Protein AF-A0A6A5H5N4-F1 (afdb_monomer_lite)

Sequence (133 aa):
MELKDKLLQNPNLKQLKIEAIARMKARDVKDIKTSLKKYSTNNAPYPCWVSIPYPDSDKKLEMLVEKRIIWFKGPYYVEIEVEDSSDEDDENDEEESDEDDEDESDHYEDEEDDDEDQEEDEYEMLQLNALKL

pLDDT: mean 71.92, std 17.27, range [45.56, 94.81]

Radius of gyration: 22.51 Å; chains: 1; bounding box: 54×41×58 Å

Structure (mmCIF, N/CA/C/O backbone):
data_AF-A0A6A5H5N4-F1
#
_entry.id   AF-A0A6A5H5N4-F1
#
loop_
_atom_site.group_PDB
_atom_site.id
_atom_site.type_symbol
_atom_site.label_atom_id
_atom_site.label_alt_id
_atom_site.label_comp_id
_atom_site.label_asym_id
_atom_site.label_entity_id
_atom_site.label_seq_id
_atom_site.pdbx_PDB_ins_code
_atom_site.Cartn_x
_atom_site.Cartn_y
_atom_site.Cartn_z
_atom_site.occupancy
_atom_site.B_iso_or_equiv
_atom_site.auth_seq_id
_atom_site.auth_comp_id
_atom_site.auth_asym_id
_atom_site.auth_atom_id
_atom_site.pdbx_PDB_model_num
ATOM 1 N N . MET A 1 1 ? -8.104 -9.976 -5.592 1.00 66.44 1 MET A N 1
ATOM 2 C CA . MET A 1 1 ? -6.714 -9.665 -5.200 1.00 66.44 1 MET A CA 1
ATOM 3 C C . MET A 1 1 ? -6.524 -10.252 -3.814 1.00 66.44 1 MET A C 1
ATOM 5 O O . MET A 1 1 ? -6.951 -9.625 -2.866 1.00 66.44 1 MET A O 1
ATOM 9 N N . GLU A 1 2 ? -5.968 -11.457 -3.701 1.00 84.75 2 GLU A N 1
ATOM 10 C CA . GLU A 1 2 ? -5.977 -12.234 -2.443 1.00 84.75 2 GLU A CA 1
ATOM 11 C C . GLU A 1 2 ? -5.077 -11.654 -1.341 1.00 84.75 2 GLU A C 1
ATOM 13 O O . GLU A 1 2 ? -5.349 -11.824 -0.156 1.00 84.75 2 GLU A O 1
ATOM 18 N N . LEU A 1 3 ? -4.001 -10.955 -1.717 1.00 88.00 3 LEU A N 1
ATOM 19 C CA . LEU A 1 3 ? -3.051 -10.385 -0.761 1.00 88.00 3 LEU A CA 1
ATOM 20 C C . LEU A 1 3 ? -3.710 -9.341 0.149 1.00 88.00 3 LEU A C 1
ATOM 22 O O . LEU A 1 3 ? -3.551 -9.416 1.363 1.00 88.00 3 LEU A O 1
ATOM 26 N N . LYS A 1 4 ? -4.484 -8.405 -0.419 1.00 86.31 4 LYS A N 1
ATOM 27 C CA . LYS A 1 4 ? -5.180 -7.379 0.373 1.00 86.31 4 LYS A CA 1
ATOM 28 C C . LYS A 1 4 ? -6.114 -8.023 1.404 1.00 86.31 4 LYS A C 1
ATOM 30 O O . LYS A 1 4 ? -6.164 -7.576 2.539 1.00 86.31 4 LYS A O 1
ATOM 35 N N . ASP A 1 5 ? -6.806 -9.100 1.022 1.00 89.25 5 ASP A N 1
ATOM 36 C CA . ASP A 1 5 ? -7.797 -9.759 1.872 1.00 89.25 5 ASP A CA 1
ATOM 37 C C . ASP A 1 5 ? -7.109 -10.427 3.071 1.00 89.25 5 ASP A C 1
ATOM 39 O O . ASP A 1 5 ? -7.617 -10.370 4.187 1.00 89.25 5 ASP A O 1
ATOM 43 N N . LYS A 1 6 ? -5.902 -10.976 2.871 1.00 91.19 6 LYS A N 1
ATOM 44 C CA . LYS A 1 6 ? -5.054 -11.483 3.963 1.00 91.19 6 LYS A CA 1
ATOM 45 C C . LYS A 1 6 ? -4.536 -10.369 4.875 1.00 91.19 6 LYS A C 1
ATOM 47 O O . LYS A 1 6 ? -4.474 -10.563 6.084 1.00 91.19 6 LYS A O 1
ATOM 52 N N . LEU A 1 7 ? -4.172 -9.210 4.325 1.00 91.00 7 LEU A N 1
ATOM 53 C CA . LEU A 1 7 ? -3.713 -8.067 5.127 1.00 91.00 7 LEU A CA 1
ATOM 54 C C . LEU A 1 7 ? -4.839 -7.489 5.994 1.00 91.00 7 LEU A C 1
ATOM 56 O O . LEU A 1 7 ? -4.601 -7.141 7.148 1.00 91.00 7 LEU A O 1
ATOM 60 N N . LEU A 1 8 ? -6.071 -7.471 5.479 1.00 89.75 8 LEU A N 1
ATOM 61 C CA . LEU A 1 8 ? -7.258 -7.048 6.228 1.00 89.75 8 LEU A CA 1
ATOM 62 C C . LEU A 1 8 ? -7.626 -8.004 7.378 1.00 89.75 8 LEU A C 1
ATOM 64 O O . LEU A 1 8 ? -8.286 -7.591 8.324 1.00 89.75 8 LEU A O 1
ATOM 68 N N . GLN A 1 9 ? -7.173 -9.262 7.344 1.00 90.44 9 GLN A N 1
ATOM 69 C CA . GLN A 1 9 ? -7.333 -10.205 8.462 1.00 90.44 9 GLN A CA 1
ATOM 70 C C . GLN A 1 9 ? -6.319 -9.977 9.593 1.00 90.44 9 GLN A C 1
ATOM 72 O O . GLN A 1 9 ? -6.444 -10.587 10.653 1.00 90.44 9 GLN A O 1
ATOM 77 N N . ASN A 1 10 ? -5.310 -9.123 9.389 1.00 88.94 10 ASN A N 1
ATOM 78 C CA . ASN A 1 10 ? -4.296 -8.825 10.392 1.00 88.94 10 ASN A CA 1
ATOM 79 C C . ASN A 1 10 ? -4.529 -7.432 11.013 1.00 88.94 10 ASN A C 1
ATOM 81 O O . ASN A 1 10 ? -4.097 -6.429 10.437 1.00 88.94 10 ASN A O 1
ATOM 85 N N . PRO A 1 11 ? -5.161 -7.345 12.201 1.00 83.62 11 PRO A N 1
ATOM 86 C CA . PRO A 1 11 ? -5.426 -6.068 12.865 1.00 83.62 11 PRO A CA 1
ATOM 87 C C . PRO A 1 11 ? -4.170 -5.416 13.463 1.00 83.62 11 PRO A C 1
ATOM 89 O O . PRO A 1 11 ? -4.217 -4.248 13.832 1.00 83.62 11 PRO A O 1
ATOM 92 N N . ASN A 1 12 ? -3.056 -6.149 13.561 1.00 87.06 12 ASN A N 1
ATOM 93 C CA .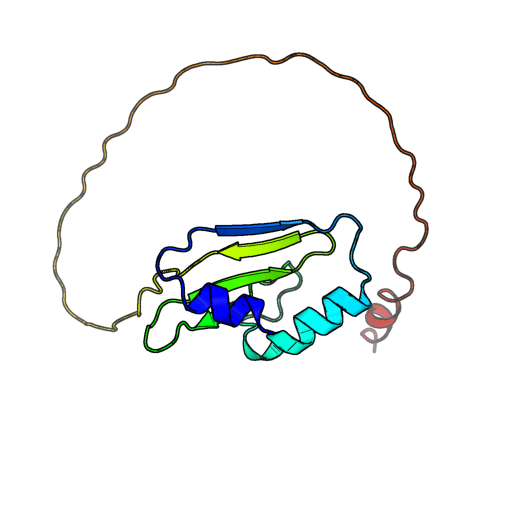 ASN A 1 12 ? -1.796 -5.674 14.140 1.00 87.06 12 ASN A CA 1
ATOM 94 C C . ASN A 1 12 ? -0.743 -5.345 13.071 1.00 87.06 12 ASN A C 1
ATOM 96 O O . ASN A 1 12 ? 0.436 -5.165 13.388 1.00 87.06 12 ASN A O 1
ATOM 100 N N . LEU A 1 13 ? -1.133 -5.316 11.792 1.00 89.31 13 LEU A N 1
ATOM 101 C CA . LEU A 1 13 ? -0.235 -4.932 10.712 1.00 89.31 13 LEU A CA 1
ATOM 102 C C . LEU A 1 13 ? 0.266 -3.501 10.965 1.00 89.31 13 LEU A C 1
ATOM 104 O O . LEU A 1 13 ? -0.531 -2.582 11.080 1.00 89.31 13 LEU A O 1
ATOM 108 N N . LYS A 1 14 ? 1.583 -3.296 11.035 1.00 89.88 14 LYS A N 1
ATOM 109 C CA . LYS A 1 14 ? 2.166 -1.943 11.057 1.00 89.88 14 LYS A CA 1
ATOM 110 C C . LYS A 1 14 ? 2.422 -1.471 9.631 1.00 89.88 14 LYS A C 1
ATOM 112 O O . LYS A 1 14 ? 1.800 -0.535 9.143 1.00 89.88 14 LYS A O 1
ATOM 117 N N . GLN A 1 15 ? 3.294 -2.188 8.931 1.00 93.88 15 GLN A N 1
ATOM 118 C CA . GLN A 1 15 ? 3.619 -1.947 7.532 1.00 93.88 15 GLN A CA 1
ATOM 119 C C . GLN A 1 15 ? 4.071 -3.237 6.847 1.00 93.88 15 GLN A C 1
ATOM 121 O O . GLN A 1 15 ? 4.610 -4.134 7.495 1.00 93.88 15 GLN A O 1
ATOM 126 N N . LEU A 1 16 ? 3.889 -3.300 5.532 1.00 94.06 16 LEU A N 1
ATOM 127 C CA . LEU A 1 16 ? 4.469 -4.310 4.656 1.00 94.06 16 LEU A CA 1
ATOM 128 C C . LEU A 1 16 ? 4.919 -3.627 3.366 1.00 94.06 16 LEU A C 1
ATOM 130 O O . LEU A 1 16 ? 4.116 -2.983 2.696 1.00 94.06 16 LEU A O 1
ATOM 134 N N . LYS A 1 17 ? 6.188 -3.791 3.003 1.00 94.81 17 LYS A N 1
ATOM 135 C CA . LYS A 1 17 ? 6.729 -3.344 1.718 1.00 94.81 17 LYS A CA 1
ATOM 136 C C . LYS A 1 17 ? 7.058 -4.570 0.881 1.00 94.81 17 LYS A C 1
ATOM 138 O O . LYS A 1 17 ? 7.708 -5.490 1.370 1.00 94.81 17 LYS A O 1
ATOM 143 N N . ILE A 1 18 ? 6.583 -4.581 -0.355 1.00 93.31 18 ILE A N 1
ATOM 144 C CA . ILE A 1 18 ? 6.921 -5.593 -1.350 1.00 93.31 18 ILE A CA 1
ATOM 145 C C . ILE A 1 18 ? 7.703 -4.885 -2.440 1.00 93.31 18 ILE A C 1
ATOM 147 O O . ILE A 1 18 ? 7.157 -4.040 -3.149 1.00 93.31 18 ILE A O 1
ATOM 151 N N . GLU A 1 19 ? 8.977 -5.233 -2.547 1.00 94.19 19 GLU A N 1
ATOM 152 C CA . GLU A 1 19 ? 9.855 -4.747 -3.596 1.00 94.19 19 GLU A CA 1
ATOM 153 C C . GLU A 1 19 ? 9.861 -5.732 -4.766 1.00 94.19 19 GLU A C 1
ATOM 155 O O . GLU A 1 19 ? 9.961 -6.949 -4.589 1.00 94.19 19 GLU A O 1
ATOM 160 N N . ALA A 1 20 ? 9.707 -5.204 -5.974 1.00 89.19 20 ALA A N 1
ATOM 161 C CA . ALA A 1 20 ? 9.813 -5.980 -7.193 1.00 89.19 20 ALA A CA 1
ATOM 162 C C . ALA A 1 20 ? 11.284 -6.074 -7.619 1.00 89.19 20 ALA A C 1
ATOM 164 O O . ALA A 1 20 ? 11.966 -5.059 -7.719 1.00 89.19 20 ALA A O 1
ATOM 165 N N . ILE A 1 21 ? 11.741 -7.287 -7.952 1.00 88.69 21 ILE A N 1
ATOM 166 C CA . ILE A 1 21 ? 13.109 -7.550 -8.448 1.00 88.69 21 ILE A CA 1
ATOM 167 C C . ILE A 1 21 ? 13.430 -6.697 -9.691 1.00 88.69 21 ILE A C 1
ATOM 169 O O . ILE A 1 21 ? 14.570 -6.304 -9.907 1.00 88.69 21 ILE A O 1
ATOM 173 N N . ALA A 1 22 ? 12.418 -6.388 -10.504 1.00 90.56 22 ALA A N 1
ATOM 174 C CA . ALA A 1 22 ? 12.520 -5.491 -11.648 1.00 90.56 22 ALA A CA 1
ATOM 175 C C . ALA A 1 22 ? 11.379 -4.464 -11.631 1.00 90.56 22 ALA A C 1
ATOM 177 O O . ALA A 1 22 ? 10.312 -4.718 -11.067 1.00 90.56 22 ALA A O 1
ATOM 178 N N . ARG A 1 23 ? 11.580 -3.314 -12.295 1.00 90.56 23 ARG A N 1
ATOM 179 C CA . ARG A 1 23 ? 10.539 -2.281 -12.455 1.00 90.56 23 ARG A CA 1
ATOM 180 C C . ARG A 1 23 ? 9.296 -2.889 -13.125 1.00 90.56 23 ARG A C 1
ATOM 182 O O . ARG A 1 23 ? 9.388 -3.460 -14.211 1.00 90.56 23 ARG A O 1
ATOM 189 N N . MET A 1 24 ? 8.130 -2.728 -12.502 1.00 90.38 24 MET A N 1
ATOM 190 C CA . MET A 1 24 ? 6.839 -3.060 -13.106 1.00 90.38 24 MET A CA 1
ATOM 191 C C . MET A 1 24 ? 6.603 -2.191 -14.340 1.00 90.38 24 MET A C 1
ATOM 193 O O . MET A 1 24 ? 6.918 -0.995 -14.344 1.00 90.38 24 MET A O 1
ATOM 197 N N . LYS A 1 25 ? 6.005 -2.768 -15.389 1.00 91.88 25 LYS A N 1
ATOM 198 C CA . LYS A 1 25 ? 5.668 -1.994 -16.587 1.00 91.88 25 LYS A CA 1
ATOM 199 C C . LYS A 1 25 ? 4.569 -0.993 -16.242 1.00 91.88 25 LYS A C 1
ATOM 201 O O . LYS A 1 25 ? 3.712 -1.259 -15.399 1.00 91.88 25 LYS A O 1
ATOM 206 N N . ALA A 1 26 ? 4.527 0.130 -16.959 1.00 87.06 26 ALA A N 1
ATOM 207 C CA . ALA A 1 26 ? 3.500 1.155 -16.756 1.00 87.06 26 ALA A CA 1
ATOM 208 C C . ALA A 1 26 ? 2.069 0.589 -16.847 1.00 87.06 26 ALA A C 1
ATOM 210 O O . ALA A 1 26 ? 1.198 0.978 -16.070 1.00 87.06 26 ALA A O 1
ATOM 211 N N . ARG A 1 27 ? 1.840 -0.386 -17.741 1.00 90.12 27 ARG A N 1
ATOM 212 C CA . ARG A 1 27 ? 0.557 -1.098 -17.856 1.00 90.12 27 ARG A CA 1
ATOM 213 C C . ARG A 1 27 ? 0.190 -1.867 -16.580 1.00 90.12 27 ARG A C 1
ATOM 215 O O . ARG A 1 27 ? -0.953 -1.801 -16.160 1.00 90.12 27 ARG A O 1
ATOM 222 N N . ASP A 1 28 ? 1.158 -2.519 -15.935 1.00 89.44 28 ASP A N 1
ATOM 223 C CA . ASP A 1 28 ? 0.910 -3.362 -14.763 1.00 89.44 28 ASP A CA 1
ATOM 224 C C . ASP A 1 28 ? 0.537 -2.466 -13.568 1.00 89.44 28 ASP A C 1
ATOM 226 O O . ASP A 1 28 ? -0.447 -2.708 -12.868 1.00 89.44 28 ASP A O 1
ATOM 230 N N . VAL A 1 29 ? 1.254 -1.346 -13.405 1.00 86.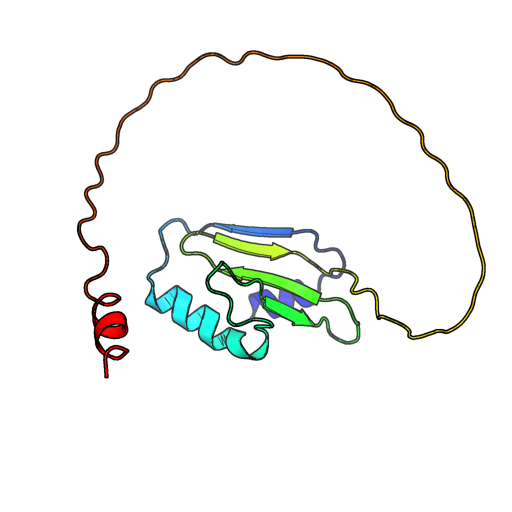38 29 VAL A N 1
ATOM 231 C CA . VAL A 1 29 ? 0.918 -0.306 -12.418 1.00 86.38 29 VAL A CA 1
ATOM 232 C C . VAL A 1 29 ? -0.470 0.281 -12.692 1.00 86.38 29 VAL A C 1
ATOM 234 O O . VAL A 1 29 ? -1.260 0.458 -11.762 1.00 86.38 29 VAL A O 1
ATOM 237 N N . LYS A 1 30 ? -0.800 0.565 -13.959 1.00 86.25 30 LYS A N 1
ATOM 238 C CA . LYS A 1 30 ? -2.113 1.088 -14.361 1.00 86.25 30 LYS A CA 1
ATOM 239 C C . LYS A 1 30 ? -3.238 0.100 -14.065 1.00 86.25 30 LYS A C 1
ATOM 241 O O . LYS A 1 30 ? -4.278 0.527 -13.567 1.00 86.25 30 LYS A O 1
ATOM 246 N N . ASP A 1 31 ? -3.044 -1.186 -14.330 1.00 89.19 31 ASP A N 1
ATOM 247 C CA . ASP A 1 31 ? -4.042 -2.227 -14.070 1.00 89.19 31 ASP A CA 1
ATOM 248 C C . ASP A 1 31 ? -4.312 -2.361 -12.567 1.00 89.19 31 ASP A C 1
ATOM 250 O O . ASP A 1 31 ? -5.473 -2.363 -12.136 1.00 89.19 31 ASP A O 1
ATOM 254 N N . ILE A 1 32 ? -3.251 -2.357 -11.750 1.00 87.00 32 ILE A N 1
ATOM 255 C CA . ILE A 1 32 ? -3.369 -2.347 -10.288 1.00 87.00 32 ILE A CA 1
ATOM 256 C C . ILE A 1 32 ? -4.131 -1.096 -9.836 1.00 87.00 32 ILE A C 1
ATOM 258 O O . ILE A 1 32 ? -5.167 -1.225 -9.180 1.00 87.00 32 ILE A O 1
ATOM 262 N N . LYS A 1 33 ? -3.695 0.106 -10.234 1.00 84.81 33 LYS A N 1
ATOM 263 C CA . LYS A 1 33 ? -4.365 1.370 -9.872 1.00 84.81 33 LYS A CA 1
ATOM 264 C C . LYS A 1 33 ? -5.829 1.404 -10.326 1.00 84.81 33 LYS A C 1
ATOM 266 O O . LYS A 1 33 ? -6.697 1.826 -9.567 1.00 84.81 33 LYS A O 1
ATOM 271 N N . THR A 1 34 ? -6.134 0.891 -11.517 1.00 86.06 34 THR A N 1
ATOM 272 C CA . THR A 1 34 ? -7.507 0.811 -12.047 1.00 86.06 34 THR A CA 1
ATOM 273 C C . THR A 1 34 ? -8.381 -0.098 -11.189 1.00 86.06 34 THR A C 1
ATOM 275 O O . THR A 1 34 ? -9.503 0.277 -10.846 1.00 86.06 34 THR A O 1
ATOM 278 N N . SER A 1 35 ? -7.859 -1.252 -10.761 1.00 86.31 35 SER A N 1
ATOM 279 C CA . SER A 1 35 ? -8.579 -2.165 -9.859 1.00 86.31 35 SER A CA 1
ATOM 280 C C . SER A 1 35 ? -8.890 -1.543 -8.487 1.00 86.31 35 SER A C 1
ATOM 282 O O . SER A 1 35 ? -9.822 -1.966 -7.795 1.00 86.31 35 SER A O 1
ATOM 284 N N . LEU A 1 36 ? -8.135 -0.506 -8.116 1.00 84.69 36 LEU A N 1
ATOM 285 C CA . LEU A 1 36 ? -8.217 0.206 -6.844 1.00 84.69 36 LEU A CA 1
ATOM 286 C C . LEU A 1 36 ? -8.925 1.552 -6.946 1.00 84.69 36 LEU A C 1
ATOM 288 O O . LEU A 1 36 ? -9.112 2.204 -5.924 1.00 84.69 36 LEU A O 1
ATOM 292 N N . LYS A 1 37 ? -9.370 1.956 -8.141 1.00 83.31 37 LYS A N 1
ATOM 293 C CA . LYS A 1 37 ? -9.970 3.274 -8.391 1.00 83.31 37 LYS A CA 1
ATOM 294 C C . LYS A 1 37 ? -11.116 3.606 -7.431 1.00 83.31 37 LYS A C 1
ATOM 296 O O . LYS A 1 37 ? -11.253 4.747 -7.019 1.00 83.31 37 LYS A O 1
ATOM 301 N N . LYS A 1 38 ? -11.899 2.604 -7.022 1.00 84.50 38 LYS A N 1
ATOM 302 C CA . LYS A 1 38 ? -12.997 2.758 -6.050 1.00 84.50 38 LYS A CA 1
ATOM 303 C C . LYS A 1 38 ? -12.562 3.156 -4.630 1.00 84.50 38 LYS A C 1
ATOM 305 O O . LYS A 1 38 ? -13.414 3.521 -3.835 1.00 84.50 38 LYS A O 1
ATOM 310 N N . TYR A 1 39 ? -11.275 3.036 -4.312 1.00 83.19 39 TYR A N 1
ATOM 311 C CA . TYR A 1 39 ? -10.674 3.390 -3.021 1.00 83.19 39 TYR A CA 1
ATOM 312 C C . TYR A 1 39 ? -9.785 4.637 -3.109 1.00 83.19 39 TYR A C 1
ATOM 314 O O . TYR A 1 39 ? -9.168 5.028 -2.122 1.00 83.19 39 TYR A O 1
ATOM 322 N N . SER A 1 40 ? -9.665 5.231 -4.298 1.00 76.25 40 SER A N 1
ATOM 323 C CA . SER A 1 40 ? -8.898 6.454 -4.487 1.00 76.25 40 SER A CA 1
ATOM 324 C C . SER A 1 40 ? -9.708 7.625 -3.937 1.00 76.25 40 SER A C 1
ATOM 326 O O . SER A 1 40 ? -10.811 7.899 -4.404 1.00 76.25 40 SER A O 1
ATOM 328 N N . THR A 1 41 ? -9.174 8.273 -2.905 1.00 66.69 41 THR A N 1
ATOM 329 C CA . THR A 1 41 ? -9.802 9.411 -2.221 1.00 66.69 41 THR A CA 1
ATOM 330 C C . THR A 1 41 ? -9.473 10.746 -2.882 1.00 66.69 41 THR A C 1
ATOM 332 O O . THR A 1 41 ? -10.152 11.732 -2.614 1.00 66.69 41 THR A O 1
ATOM 335 N N . ASN A 1 42 ? -8.472 10.798 -3.768 1.00 62.56 42 ASN A N 1
ATOM 336 C CA . ASN A 1 42 ? -8.083 12.028 -4.443 1.00 62.56 42 ASN A CA 1
ATOM 337 C C . ASN A 1 42 ? -7.466 11.750 -5.821 1.00 62.56 42 ASN A C 1
ATOM 339 O O . ASN A 1 42 ? -6.619 10.872 -5.958 1.00 62.56 42 ASN A O 1
ATOM 343 N N . ASN A 1 43 ? -7.857 12.527 -6.837 1.00 58.00 43 ASN A N 1
ATOM 344 C CA . ASN A 1 43 ? -7.261 12.495 -8.184 1.00 58.00 43 ASN A CA 1
ATOM 345 C C . ASN A 1 43 ? -5.968 13.337 -8.242 1.00 58.00 43 ASN A C 1
ATOM 347 O O . ASN A 1 43 ? -5.733 14.052 -9.215 1.00 58.00 43 ASN A O 1
ATOM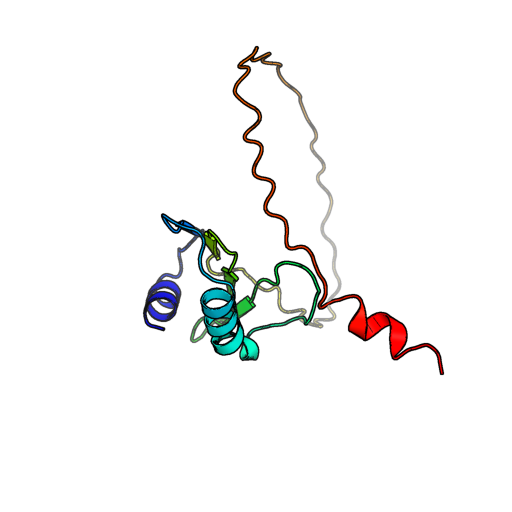 351 N N . ALA A 1 44 ? -5.169 13.327 -7.173 1.00 59.44 44 ALA A N 1
ATOM 352 C CA . ALA A 1 44 ? -3.987 14.173 -7.074 1.00 59.44 44 ALA A CA 1
ATOM 353 C C . ALA A 1 44 ? -2.857 13.671 -8.005 1.00 59.44 44 ALA A C 1
ATOM 355 O O . ALA A 1 44 ? -2.769 12.472 -8.278 1.00 59.44 44 ALA A O 1
ATOM 356 N N . PRO A 1 45 ? -1.973 14.568 -8.485 1.00 53.72 45 PRO A N 1
ATOM 357 C CA . PRO A 1 45 ? -0.902 14.220 -9.428 1.00 53.72 45 PRO A CA 1
ATOM 358 C C . PRO A 1 45 ? 0.243 13.390 -8.813 1.00 53.72 45 PRO A C 1
ATOM 360 O O . PRO A 1 45 ? 1.043 12.810 -9.540 1.00 53.72 45 PRO A O 1
ATOM 363 N N . TYR A 1 46 ? 0.320 13.300 -7.485 1.00 57.28 46 TYR A N 1
ATOM 364 C CA . TYR A 1 46 ? 1.381 12.605 -6.745 1.00 57.28 46 TYR A CA 1
ATOM 365 C C . TYR A 1 46 ? 0.958 11.194 -6.315 1.00 57.28 46 TYR A C 1
ATOM 367 O O . TYR A 1 46 ? -0.229 10.875 -6.424 1.00 57.28 46 TYR A O 1
ATOM 375 N N . PRO A 1 47 ? 1.882 10.317 -5.858 1.00 63.41 47 PRO A N 1
ATOM 376 C CA . PRO A 1 47 ? 1.551 8.966 -5.404 1.00 63.41 47 PRO A CA 1
ATOM 377 C C . PRO A 1 47 ? 0.388 8.957 -4.400 1.00 63.41 47 PRO A C 1
ATOM 379 O O . PRO A 1 47 ? 0.545 9.207 -3.208 1.00 63.41 47 PRO A O 1
ATOM 382 N N . CYS A 1 48 ? -0.809 8.676 -4.917 1.00 74.81 48 CYS A N 1
ATOM 383 C CA . CYS A 1 48 ? -2.032 8.663 -4.138 1.00 74.81 48 CYS A CA 1
ATOM 384 C C . CYS A 1 48 ? -2.089 7.358 -3.355 1.00 74.81 48 CYS A C 1
ATOM 386 O O . CYS A 1 48 ? -2.264 6.282 -3.939 1.00 74.81 48 CYS A O 1
ATOM 388 N N . TRP A 1 49 ? -1.961 7.465 -2.037 1.00 86.25 49 TRP A N 1
ATOM 389 C CA . TRP A 1 49 ? -2.379 6.405 -1.134 1.00 86.25 49 TRP A CA 1
ATOM 390 C C . TRP A 1 49 ? -3.862 6.108 -1.373 1.00 86.25 49 TRP A C 1
ATOM 392 O O . TRP A 1 49 ? -4.685 7.019 -1.484 1.00 86.25 49 TRP A O 1
ATOM 402 N N . VAL A 1 50 ? -4.202 4.827 -1.496 1.00 88.44 50 VAL A N 1
ATOM 403 C CA . VAL A 1 50 ? -5.595 4.373 -1.501 1.00 88.44 50 VAL A CA 1
ATOM 404 C C . VAL A 1 50 ? -5.940 3.834 -0.125 1.00 88.44 50 VAL A C 1
ATOM 406 O O . VAL A 1 50 ? -5.156 3.082 0.458 1.00 88.44 50 VAL A O 1
ATOM 409 N N . SER A 1 51 ? -7.118 4.186 0.380 1.00 89.38 51 SER A N 1
ATOM 410 C CA . SER A 1 51 ? -7.577 3.748 1.697 1.00 89.38 51 SER A CA 1
ATOM 411 C C . SER A 1 51 ? -8.645 2.669 1.538 1.00 89.38 51 SER A C 1
ATOM 413 O O . SER A 1 51 ? -9.727 2.908 1.001 1.00 89.38 51 SER A O 1
ATOM 415 N N . ILE A 1 52 ? -8.344 1.460 2.003 1.00 89.31 52 ILE A N 1
ATOM 416 C CA . ILE A 1 52 ? -9.246 0.309 1.957 1.00 89.31 52 ILE A CA 1
ATOM 417 C C . ILE A 1 52 ? -9.819 0.103 3.366 1.00 89.31 52 ILE A C 1
ATOM 419 O O . ILE A 1 52 ? -9.040 -0.130 4.288 1.00 89.31 52 ILE A O 1
ATOM 423 N N . PRO A 1 53 ? -11.145 0.177 3.567 1.00 89.25 53 PRO A N 1
ATOM 424 C CA . PRO A 1 53 ? -11.732 -0.006 4.892 1.00 89.25 53 PRO A CA 1
ATOM 425 C C . PRO A 1 53 ? -11.523 -1.439 5.393 1.00 89.25 53 PRO A C 1
ATOM 427 O O . PRO A 1 53 ? -11.638 -2.397 4.617 1.00 89.25 53 PRO A O 1
ATOM 430 N N . TYR A 1 54 ? -11.233 -1.581 6.686 1.00 87.50 54 TYR A N 1
ATOM 431 C CA . TYR A 1 54 ? -11.287 -2.875 7.358 1.00 87.50 54 TYR A CA 1
ATOM 432 C C . TYR A 1 54 ? -12.745 -3.345 7.484 1.00 87.50 54 TYR A C 1
ATOM 434 O O . TYR A 1 54 ? -13.647 -2.521 7.633 1.00 87.50 54 TYR A O 1
ATOM 442 N N . PRO A 1 55 ? -13.010 -4.661 7.409 1.00 84.88 55 PRO A N 1
ATOM 443 C CA . PRO A 1 55 ? -14.327 -5.190 7.742 1.00 84.88 55 PRO A CA 1
ATOM 444 C C . PRO A 1 55 ? -14.687 -4.839 9.190 1.00 84.88 55 PRO A C 1
ATOM 446 O O . PRO A 1 55 ? -13.835 -4.946 10.070 1.00 84.88 55 PRO A O 1
ATOM 449 N N . ASP A 1 56 ? -15.938 -4.437 9.419 1.00 85.12 56 ASP A N 1
ATOM 450 C CA . ASP A 1 56 ? -16.511 -4.210 10.754 1.00 85.12 56 ASP A CA 1
ATOM 451 C C . ASP A 1 56 ? -15.732 -3.204 11.634 1.00 85.12 56 ASP A C 1
ATOM 453 O O . ASP A 1 56 ? -15.757 -3.284 12.862 1.00 85.12 56 ASP A O 1
ATOM 457 N N . SER A 1 57 ? -15.009 -2.259 11.021 1.00 85.31 57 SER A N 1
ATOM 458 C CA . SER A 1 57 ? -14.214 -1.251 11.727 1.00 85.31 57 SER A CA 1
ATOM 459 C C . SER A 1 57 ? -14.068 0.033 10.911 1.00 85.31 57 SER A C 1
ATOM 461 O O . SER A 1 57 ? -13.983 -0.011 9.686 1.00 85.31 57 SER A O 1
ATOM 463 N N . ASP A 1 58 ? -13.930 1.169 11.594 1.00 85.44 58 ASP A N 1
ATOM 464 C CA . ASP A 1 58 ? -13.625 2.465 10.965 1.00 85.44 58 ASP A CA 1
ATOM 465 C C . ASP A 1 58 ? -12.153 2.605 10.537 1.00 85.44 58 ASP A C 1
ATOM 467 O O . ASP A 1 58 ? -11.750 3.588 9.907 1.00 85.44 58 ASP A O 1
ATOM 471 N N . LYS A 1 59 ? -11.329 1.602 10.858 1.00 87.00 59 LYS A N 1
ATOM 472 C CA . LYS A 1 59 ? -9.909 1.565 10.509 1.00 87.00 59 LYS A CA 1
ATOM 473 C C . LYS A 1 59 ? -9.702 1.339 9.013 1.00 87.00 59 LYS A C 1
ATOM 475 O O . LYS A 1 59 ? -10.491 0.672 8.338 1.00 87.00 59 LYS A O 1
ATOM 480 N N . LYS A 1 60 ? -8.583 1.841 8.485 1.00 90.31 60 LYS A N 1
ATOM 481 C CA . LYS A 1 60 ? -8.262 1.758 7.049 1.00 90.31 60 LYS A CA 1
ATOM 482 C C . LYS A 1 60 ? -6.866 1.194 6.808 1.00 90.31 60 LYS A C 1
ATOM 484 O O . LYS A 1 60 ? -5.912 1.593 7.464 1.00 90.31 60 LYS A O 1
ATOM 489 N N . LEU A 1 61 ? -6.762 0.283 5.844 1.00 91.25 61 LEU A N 1
ATOM 490 C CA . LEU A 1 61 ? -5.504 -0.168 5.256 1.00 91.25 61 LEU A CA 1
ATOM 491 C C . LEU A 1 61 ? -5.112 0.828 4.166 1.00 91.25 61 LEU A C 1
ATOM 493 O O . LEU A 1 61 ? -5.837 0.977 3.180 1.00 91.25 61 LEU A O 1
ATOM 497 N N . GLU A 1 62 ? -3.966 1.474 4.314 1.00 91.69 62 GLU A N 1
ATOM 498 C CA . GLU A 1 62 ? -3.426 2.328 3.265 1.00 91.69 62 GLU A CA 1
ATOM 499 C C . GLU A 1 62 ? -2.515 1.523 2.343 1.00 91.69 62 GLU A C 1
ATOM 501 O O . GLU A 1 62 ? -1.700 0.713 2.794 1.00 91.69 62 GLU A O 1
ATOM 506 N N . MET A 1 63 ? -2.644 1.744 1.038 1.00 91.25 63 MET A N 1
ATOM 507 C CA . MET A 1 63 ? -1.773 1.130 0.045 1.00 91.25 63 MET A CA 1
ATOM 508 C C . MET A 1 63 ? -1.264 2.155 -0.963 1.00 91.25 63 MET A C 1
ATOM 510 O O . MET A 1 63 ? -2.033 2.939 -1.518 1.00 91.25 63 MET A O 1
ATOM 514 N N . LEU A 1 64 ? 0.028 2.076 -1.254 1.00 90.25 64 LEU A N 1
ATOM 515 C CA . LEU A 1 64 ? 0.715 2.830 -2.285 1.00 90.25 64 LEU A CA 1
ATOM 516 C C . LEU A 1 64 ? 1.320 1.874 -3.319 1.00 90.25 64 LEU A C 1
ATOM 518 O O . LEU A 1 64 ? 1.870 0.829 -2.970 1.00 90.25 64 LEU A O 1
ATOM 522 N N . VAL A 1 65 ? 1.209 2.239 -4.598 1.00 89.00 65 VAL A N 1
ATOM 523 C CA . VAL A 1 65 ? 1.713 1.453 -5.731 1.00 89.00 65 VAL A CA 1
ATOM 524 C C . VAL A 1 65 ? 2.612 2.327 -6.599 1.00 89.00 65 VAL A C 1
ATOM 526 O O . VAL A 1 65 ? 2.137 3.230 -7.299 1.00 89.00 65 VAL A O 1
ATOM 529 N N . GLU A 1 66 ? 3.900 2.009 -6.584 1.00 88.75 66 GLU A N 1
ATOM 530 C CA . GLU A 1 66 ? 4.951 2.611 -7.405 1.00 88.75 66 GLU A CA 1
ATOM 531 C C . GLU A 1 66 ? 5.555 1.575 -8.358 1.00 88.75 66 GLU A C 1
ATOM 533 O O . GLU A 1 66 ? 5.260 0.390 -8.258 1.00 88.75 66 GLU A O 1
ATOM 538 N N . LYS A 1 67 ? 6.425 1.991 -9.290 1.00 90.19 67 LYS A N 1
ATOM 539 C CA . LYS A 1 67 ? 7.027 1.075 -10.280 1.00 90.19 67 LYS A CA 1
ATOM 540 C C . LYS A 1 67 ? 7.850 -0.054 -9.641 1.00 90.19 67 LYS A C 1
ATOM 542 O O . LYS A 1 67 ? 7.927 -1.129 -10.225 1.00 90.19 67 LYS A O 1
ATOM 547 N N . ARG A 1 68 ? 8.481 0.169 -8.483 1.00 92.62 68 ARG A N 1
ATOM 548 C CA . ARG A 1 68 ? 9.321 -0.841 -7.804 1.00 92.62 68 ARG A CA 1
ATOM 549 C C . ARG A 1 68 ? 8.748 -1.345 -6.487 1.00 92.62 68 ARG A C 1
ATOM 551 O O . ARG A 1 68 ? 9.146 -2.413 -6.041 1.00 92.62 68 ARG A O 1
ATOM 558 N N . ILE A 1 69 ? 7.829 -0.606 -5.875 1.00 93.31 69 ILE A N 1
ATOM 559 C CA . ILE A 1 69 ? 7.375 -0.874 -4.512 1.00 93.31 69 ILE A CA 1
ATOM 560 C C . ILE A 1 69 ? 5.851 -0.898 -4.468 1.00 93.31 69 ILE A C 1
ATOM 562 O O . ILE A 1 69 ? 5.177 -0.014 -4.997 1.00 93.31 69 ILE A O 1
ATOM 566 N N . ILE A 1 70 ? 5.314 -1.900 -3.777 1.00 92.31 70 ILE A N 1
ATOM 567 C CA . ILE A 1 70 ? 3.953 -1.873 -3.249 1.00 92.31 70 ILE A CA 1
ATOM 568 C C . ILE A 1 70 ? 4.065 -1.768 -1.734 1.00 92.31 70 ILE A C 1
ATOM 570 O O . ILE A 1 70 ? 4.615 -2.657 -1.078 1.00 92.31 70 ILE A O 1
ATOM 574 N N . TRP A 1 71 ? 3.559 -0.676 -1.176 1.00 94.38 71 TRP A N 1
ATOM 575 C CA . TRP A 1 71 ? 3.648 -0.396 0.250 1.00 94.38 71 TRP A CA 1
ATOM 576 C C . TRP A 1 71 ? 2.261 -0.415 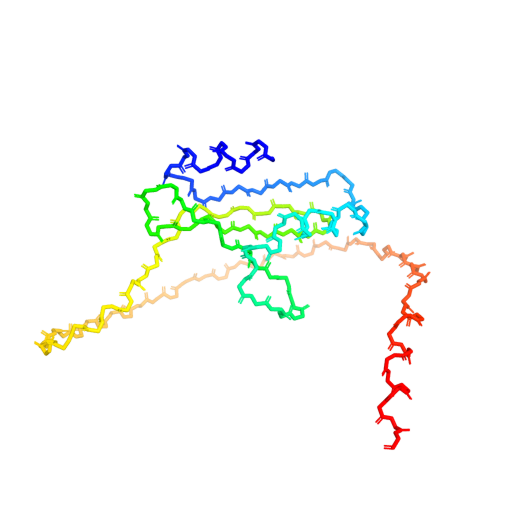0.870 1.00 94.38 71 TRP A C 1
ATOM 578 O O . TRP A 1 71 ? 1.378 0.329 0.465 1.00 94.38 71 TRP A O 1
ATOM 588 N N . PHE A 1 72 ? 2.089 -1.263 1.871 1.00 93.31 72 PHE A N 1
ATOM 589 C CA . PHE A 1 72 ? 0.922 -1.319 2.729 1.00 93.31 72 PHE A CA 1
ATOM 590 C C . PHE A 1 72 ? 1.267 -0.760 4.100 1.00 93.31 72 PHE A C 1
ATOM 592 O O . PHE A 1 72 ? 2.306 -1.100 4.677 1.00 93.31 72 PHE A O 1
ATOM 599 N N . LYS A 1 73 ? 0.360 0.027 4.654 1.00 91.44 73 LYS A N 1
ATOM 600 C CA . LYS A 1 73 ? 0.396 0.445 6.048 1.00 91.44 73 LYS A CA 1
ATOM 601 C C . LYS A 1 73 ? -0.919 0.030 6.680 1.00 91.44 73 LYS A C 1
ATOM 603 O O . LYS A 1 73 ? -1.980 0.224 6.087 1.00 91.44 73 LYS A O 1
ATOM 608 N N . GLY A 1 74 ? -0.808 -0.672 7.802 1.00 85.38 74 GLY A N 1
ATOM 609 C CA . GLY A 1 74 ? -1.942 -1.307 8.454 1.00 85.38 74 GLY A CA 1
ATOM 610 C C . GLY A 1 74 ? -2.886 -0.305 9.101 1.00 85.38 74 GLY A C 1
ATOM 611 O O . GLY A 1 74 ? -2.822 0.882 8.791 1.00 85.38 74 GLY A O 1
ATOM 612 N N . PRO A 1 75 ? -3.818 -0.787 9.931 1.00 84.25 75 PRO A N 1
ATOM 613 C CA . PRO A 1 75 ? -5.031 -0.049 10.192 1.00 84.25 75 PRO A CA 1
ATOM 614 C C . PRO A 1 75 ? -4.739 1.279 10.896 1.00 84.25 75 PRO A C 1
ATOM 616 O O . PRO A 1 75 ? -4.408 1.293 12.082 1.00 84.25 75 PRO A O 1
ATOM 619 N N . TYR A 1 76 ? -4.906 2.384 10.173 1.00 74.81 76 TYR A N 1
ATOM 620 C CA . TYR A 1 76 ? -4.898 3.722 10.754 1.00 74.81 76 TYR A CA 1
ATOM 621 C C . TYR A 1 76 ? -6.211 3.968 11.489 1.00 74.81 76 TYR A C 1
ATOM 623 O O . TYR A 1 76 ? -7.285 3.603 10.998 1.00 74.81 76 TYR A O 1
ATOM 631 N N . TYR A 1 77 ? -6.117 4.586 12.665 1.00 63.78 77 TYR A N 1
ATOM 632 C CA . TYR A 1 77 ? -7.265 5.203 13.314 1.00 63.78 77 TYR A CA 1
ATOM 633 C C . TYR A 1 77 ? -7.689 6.407 12.469 1.00 63.78 77 TYR A C 1
ATOM 635 O O . TYR A 1 77 ? -6.858 7.245 12.128 1.00 63.78 77 TYR A O 1
ATOM 643 N N . VAL A 1 78 ? -8.962 6.457 12.090 1.00 59.91 78 VAL A N 1
ATOM 644 C CA . VAL A 1 78 ? -9.570 7.667 11.544 1.00 59.91 78 VAL A CA 1
ATOM 645 C C . VAL A 1 78 ? -10.333 8.262 12.701 1.00 59.91 78 VAL A C 1
ATOM 647 O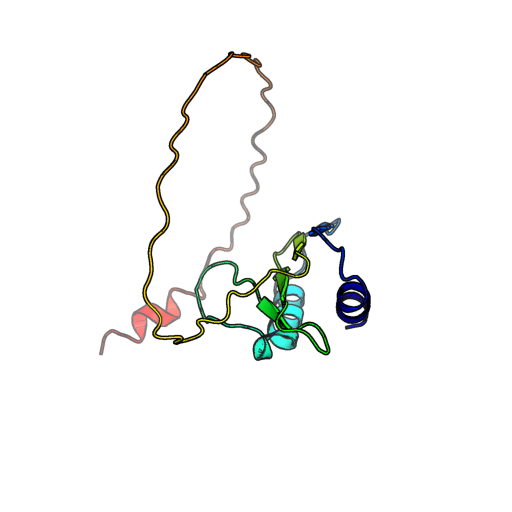 O . VAL A 1 78 ? -11.288 7.650 13.175 1.00 59.91 78 VAL A O 1
ATOM 650 N N . GLU A 1 79 ? -9.875 9.410 13.177 1.00 52.41 79 GLU A N 1
ATOM 651 C CA . GLU A 1 79 ? -10.648 10.201 14.114 1.00 52.41 79 GLU A CA 1
ATOM 652 C C . GLU A 1 79 ? -11.939 10.582 13.390 1.00 52.41 79 GLU A C 1
ATOM 654 O O . GLU A 1 79 ? -11.931 11.272 12.370 1.00 52.41 79 GLU A O 1
ATOM 659 N N . ILE A 1 80 ? -13.044 9.979 13.819 1.00 50.62 80 ILE A N 1
ATOM 660 C CA . ILE A 1 80 ? -14.361 10.402 13.375 1.00 50.62 80 ILE A CA 1
ATOM 661 C C . ILE A 1 80 ? -14.502 11.797 13.968 1.00 50.62 80 ILE A C 1
ATOM 663 O O . ILE A 1 80 ? -14.468 11.921 15.189 1.00 50.62 80 ILE A O 1
ATOM 667 N N . GLU A 1 81 ? -14.612 12.827 13.125 1.00 52.03 81 GLU A N 1
ATOM 668 C CA . GLU A 1 81 ? -15.092 14.142 13.550 1.00 52.03 81 GLU A CA 1
ATOM 669 C C . GLU A 1 81 ? -16.508 13.935 14.097 1.00 52.03 81 GLU A C 1
ATOM 671 O O . GLU A 1 81 ? -17.508 13.988 13.378 1.00 52.03 81 GLU A O 1
ATOM 676 N N . VAL A 1 82 ? -16.591 13.570 15.372 1.00 49.12 82 VAL A N 1
ATOM 677 C CA . VAL A 1 82 ? -17.818 13.652 16.135 1.00 49.12 82 VAL A CA 1
ATOM 678 C C . VAL A 1 82 ? -18.028 15.150 16.280 1.00 49.12 82 VAL A C 1
ATOM 680 O O . VAL A 1 82 ? -17.273 15.821 16.978 1.00 49.12 82 VAL A O 1
ATOM 683 N N . GLU A 1 83 ? -19.010 15.692 15.564 1.00 50.66 83 GLU A N 1
ATOM 684 C CA . GLU A 1 83 ? -19.623 16.979 15.889 1.00 50.66 83 GLU A CA 1
ATOM 685 C C . GLU A 1 83 ? -20.323 16.804 17.247 1.00 50.66 83 GLU A C 1
ATOM 687 O O . GLU A 1 83 ? -21.544 16.711 17.340 1.00 50.66 83 GLU A O 1
ATOM 692 N N . ASP A 1 84 ? -19.529 16.631 18.302 1.00 45.56 84 ASP A N 1
ATOM 693 C CA . ASP A 1 84 ? -19.983 16.594 19.678 1.00 45.56 84 ASP A CA 1
ATOM 694 C C . ASP A 1 84 ? -19.648 17.958 20.261 1.00 45.56 84 ASP A C 1
ATOM 696 O O . ASP A 1 84 ? -18.524 18.263 20.659 1.00 45.56 84 ASP A O 1
ATOM 700 N N . SER A 1 85 ? -20.640 18.841 20.207 1.00 52.62 85 SER A N 1
ATOM 701 C CA . SER A 1 85 ? -20.637 20.058 20.994 1.00 52.62 85 SER A CA 1
ATOM 702 C C . SER A 1 85 ? -20.625 19.663 22.471 1.00 52.62 85 SER A C 1
ATOM 704 O O . SER A 1 85 ? -21.684 19.413 23.048 1.00 52.62 85 SER A O 1
ATOM 706 N N . SER A 1 86 ? -19.451 19.588 23.085 1.00 51.09 86 SER A N 1
ATOM 707 C CA . SER A 1 86 ? -19.280 19.640 24.537 1.00 51.09 86 SER A CA 1
ATOM 708 C C . SER A 1 86 ? -17.865 20.113 24.859 1.00 51.09 86 SER A C 1
ATOM 710 O O . SER A 1 86 ? -16.916 19.338 24.877 1.00 51.09 86 SER A O 1
ATOM 712 N N . ASP A 1 87 ? -17.769 21.433 25.033 1.00 53.50 87 ASP A N 1
ATOM 713 C CA . ASP A 1 87 ? -16.964 22.123 26.046 1.00 53.50 87 ASP A CA 1
ATOM 714 C C . ASP A 1 87 ? -16.458 21.199 27.177 1.00 53.50 87 ASP A C 1
ATOM 716 O O . ASP A 1 87 ? -17.271 20.587 27.870 1.00 53.50 87 ASP A O 1
ATOM 720 N N . GLU A 1 88 ? -15.139 21.108 27.372 1.00 50.38 88 GLU A N 1
ATOM 721 C CA . GLU A 1 88 ? -14.419 21.649 28.546 1.00 50.38 88 GLU A CA 1
ATOM 722 C C . GLU A 1 88 ? -12.951 21.161 28.583 1.00 50.38 88 GLU A C 1
ATOM 724 O O . GLU A 1 88 ? -12.658 19.984 28.388 1.00 50.38 88 GLU A O 1
ATOM 729 N N . ASP A 1 89 ? -12.067 22.140 28.802 1.00 51.62 89 ASP A N 1
ATOM 730 C CA . ASP A 1 89 ? -10.644 22.142 29.183 1.00 51.62 89 ASP A CA 1
ATOM 731 C C . ASP A 1 89 ? -9.996 20.839 29.700 1.00 51.62 89 ASP A C 1
ATOM 733 O O . ASP A 1 89 ? -10.522 20.198 30.606 1.00 51.62 89 ASP A O 1
ATOM 737 N N . ASP A 1 90 ? -8.752 20.566 29.271 1.00 54.78 90 ASP A N 1
ATOM 738 C CA . ASP A 1 90 ? -7.658 20.334 30.234 1.00 54.78 90 ASP A CA 1
ATOM 739 C C . ASP A 1 90 ? -6.266 20.571 29.615 1.00 54.78 90 ASP A C 1
ATOM 741 O O . ASP A 1 90 ? -6.047 20.440 28.409 1.00 54.78 90 ASP A O 1
ATOM 745 N N . GLU A 1 91 ? -5.353 20.982 30.482 1.00 54.00 91 GLU A N 1
ATOM 746 C CA . GLU A 1 91 ? -4.210 21.856 30.273 1.00 54.00 91 GLU A CA 1
ATOM 747 C C . GLU A 1 91 ? -2.940 21.189 29.699 1.00 54.00 91 GLU A C 1
ATOM 749 O O . GLU A 1 91 ? -2.640 20.016 29.901 1.00 54.00 91 GLU A O 1
ATOM 754 N N . ASN A 1 92 ? -2.187 22.035 28.993 1.00 48.28 92 ASN A N 1
ATOM 755 C CA . ASN A 1 92 ? -0.742 22.060 28.762 1.00 48.28 92 ASN A CA 1
ATOM 756 C C . ASN A 1 92 ? 0.146 21.169 29.660 1.00 48.28 92 ASN A C 1
ATOM 758 O O . ASN A 1 92 ? 0.134 21.330 30.877 1.00 48.28 92 ASN A O 1
ATOM 762 N N . ASP A 1 93 ? 1.062 20.414 29.044 1.00 52.62 93 ASP A N 1
ATOM 763 C CA . ASP A 1 93 ? 2.404 20.229 29.613 1.00 52.62 93 ASP A CA 1
ATOM 764 C C . ASP A 1 93 ? 3.449 20.114 28.488 1.00 52.62 93 ASP A C 1
ATOM 766 O O . ASP A 1 93 ? 3.527 19.118 27.762 1.00 52.62 93 ASP A O 1
ATOM 770 N N . GLU A 1 94 ? 4.191 21.206 28.303 1.00 58.06 94 GLU A N 1
ATOM 771 C CA . GLU A 1 94 ? 5.445 21.268 27.557 1.00 58.06 94 GLU A CA 1
ATOM 772 C C . GLU A 1 94 ? 6.543 20.649 28.421 1.00 58.06 94 GLU A C 1
ATOM 774 O O . GLU A 1 94 ? 6.762 21.126 29.526 1.00 58.06 94 GLU A O 1
ATOM 779 N N . GLU A 1 95 ? 7.304 19.686 27.902 1.00 56.31 95 GLU A N 1
ATOM 780 C CA . GLU A 1 95 ? 8.676 19.477 28.375 1.00 56.31 95 GLU A CA 1
ATOM 781 C C . GLU A 1 95 ? 9.582 19.179 27.169 1.00 56.31 95 GLU A C 1
ATOM 783 O O . GLU A 1 95 ? 9.551 18.107 26.555 1.00 56.31 95 GLU A O 1
ATOM 788 N N . GLU A 1 96 ? 10.349 20.210 26.817 1.00 54.00 96 GLU A N 1
ATOM 789 C CA . GLU A 1 96 ? 11.597 20.185 26.053 1.00 54.00 96 GLU A CA 1
ATOM 790 C C . GLU A 1 96 ? 12.598 19.198 26.687 1.00 54.00 96 GLU A C 1
ATOM 792 O O . GLU A 1 96 ? 12.597 19.025 27.903 1.00 54.00 96 GLU A O 1
ATOM 797 N N . SER A 1 97 ? 13.468 18.568 25.888 1.00 48.97 97 SER A N 1
ATOM 798 C CA . SER A 1 97 ? 14.925 18.797 25.966 1.00 48.97 97 SER A CA 1
ATOM 799 C C . SER A 1 97 ? 15.781 17.726 25.269 1.00 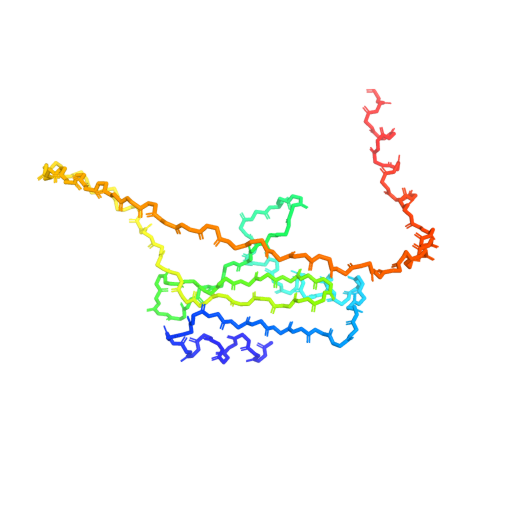48.97 97 SER A C 1
ATOM 801 O O . SER A 1 97 ? 15.565 16.521 25.401 1.00 48.97 97 SER A O 1
ATOM 803 N N . ASP A 1 98 ? 16.824 18.273 24.642 1.00 50.38 98 ASP A N 1
ATOM 804 C CA . ASP A 1 98 ? 18.216 17.815 24.542 1.00 50.38 98 ASP A CA 1
ATOM 805 C C . ASP A 1 98 ? 18.629 16.844 23.419 1.00 50.38 98 ASP A C 1
ATOM 807 O O . ASP A 1 98 ? 18.509 15.621 23.487 1.00 50.38 98 ASP A O 1
ATOM 811 N N . GLU A 1 99 ? 19.146 17.485 22.361 1.00 55.66 99 GLU A N 1
ATOM 812 C CA . GLU A 1 99 ? 20.485 17.299 21.771 1.00 55.66 99 GLU A CA 1
ATOM 813 C C . GLU A 1 99 ? 21.309 16.108 22.303 1.00 55.66 99 GLU A C 1
ATOM 815 O O . GLU A 1 99 ? 21.662 16.091 23.478 1.00 55.66 99 GLU A O 1
ATOM 820 N N . ASP A 1 100 ? 21.732 15.195 21.414 1.00 53.19 100 ASP A N 1
ATOM 821 C CA . ASP A 1 100 ? 23.168 14.898 21.314 1.00 53.19 100 ASP A CA 1
ATOM 822 C C . ASP A 1 100 ? 23.602 14.201 20.010 1.00 53.19 100 ASP A C 1
ATOM 824 O O . ASP A 1 100 ? 22.931 13.307 19.487 1.00 53.19 100 ASP A O 1
ATOM 828 N N . ASP A 1 101 ? 24.785 14.646 19.594 1.00 55.41 101 ASP A N 1
ATOM 829 C CA . ASP A 1 101 ? 25.880 14.001 18.868 1.00 55.41 101 ASP A CA 1
ATOM 830 C C . ASP A 1 101 ? 25.776 13.530 17.399 1.00 55.41 101 ASP A C 1
ATOM 832 O O . ASP A 1 101 ? 25.204 12.505 17.022 1.00 55.41 101 ASP A O 1
ATOM 836 N N . GLU A 1 102 ? 26.480 14.333 16.594 1.00 58.06 102 GLU A N 1
ATOM 837 C CA . GLU A 1 102 ? 27.445 14.008 15.538 1.00 58.06 102 GLU A CA 1
ATOM 838 C C . GLU A 1 102 ? 27.821 12.522 15.347 1.00 58.06 102 GLU A C 1
ATOM 840 O O . GLU A 1 102 ? 28.335 11.864 16.247 1.00 58.06 102 GLU A O 1
ATOM 845 N N . ASP A 1 103 ? 27.740 12.048 14.098 1.00 58.19 103 ASP A N 1
ATOM 846 C CA . ASP A 1 103 ? 28.791 11.178 13.557 1.00 58.19 103 ASP A CA 1
ATOM 847 C C . ASP A 1 103 ? 28.986 11.457 12.058 1.00 58.19 103 ASP A C 1
ATOM 849 O O . ASP A 1 103 ? 28.088 11.265 11.227 1.00 58.19 103 ASP A O 1
ATOM 853 N N . GLU A 1 104 ? 30.173 11.968 11.736 1.00 58.06 104 GLU A N 1
ATOM 854 C CA . GLU A 1 104 ? 30.702 12.083 10.384 1.00 58.06 104 GLU A CA 1
ATOM 855 C C . GLU A 1 104 ? 30.922 10.677 9.810 1.00 58.06 104 GLU A C 1
ATOM 857 O O . GLU A 1 104 ? 31.787 9.933 10.266 1.00 58.06 104 GLU A O 1
ATOM 862 N N . SER A 1 105 ? 30.202 10.319 8.746 1.00 61.72 105 SER A N 1
ATOM 863 C CA . SER A 1 105 ? 30.583 9.169 7.921 1.00 61.72 105 SER A CA 1
ATOM 864 C C . SER A 1 105 ? 31.047 9.643 6.555 1.00 61.72 105 SER A C 1
ATOM 866 O O . SER A 1 105 ? 30.249 9.934 5.662 1.00 61.72 105 SER A O 1
ATOM 868 N N . ASP A 1 106 ? 32.367 9.654 6.413 1.00 52.88 106 ASP A N 1
ATOM 869 C CA . ASP A 1 106 ? 33.100 9.783 5.166 1.00 52.88 106 ASP A CA 1
ATOM 870 C C . ASP A 1 106 ? 32.624 8.796 4.080 1.00 52.88 106 ASP A C 1
ATOM 872 O O . ASP A 1 106 ? 32.454 7.600 4.312 1.00 52.88 106 ASP A O 1
ATOM 876 N N . HIS A 1 107 ? 32.498 9.349 2.871 1.00 56.16 107 HIS A N 1
ATOM 877 C CA . HIS A 1 107 ? 33.034 8.829 1.610 1.00 56.16 107 HIS A CA 1
ATOM 878 C C . HIS A 1 107 ? 32.717 7.384 1.183 1.00 56.16 107 HIS A C 1
ATOM 880 O O . HIS A 1 107 ? 33.361 6.451 1.646 1.00 56.16 107 HIS A O 1
ATOM 886 N N . TYR A 1 108 ? 31.913 7.252 0.117 1.00 59.22 108 TYR A N 1
ATOM 887 C CA . TYR A 1 108 ? 32.282 6.440 -1.054 1.00 59.22 108 TYR A CA 1
ATOM 888 C C . TYR A 1 108 ? 31.813 7.136 -2.342 1.00 59.22 108 TYR A C 1
ATOM 890 O O . TYR A 1 108 ? 30.638 7.470 -2.486 1.00 59.22 108 TYR A O 1
ATOM 898 N N . GLU A 1 109 ? 32.759 7.371 -3.253 1.00 60.75 109 GLU A N 1
ATOM 899 C CA . GLU A 1 109 ? 32.501 7.533 -4.686 1.00 60.75 109 GLU A CA 1
ATOM 900 C C . GLU A 1 109 ? 31.979 6.200 -5.236 1.00 60.75 109 GLU A C 1
ATOM 902 O O . GLU A 1 109 ? 32.592 5.174 -4.946 1.00 60.75 109 GLU A O 1
ATOM 907 N N . ASP A 1 110 ? 30.901 6.202 -6.026 1.00 53.34 110 ASP A N 1
ATOM 908 C CA . ASP A 1 110 ? 30.729 5.179 -7.064 1.00 53.34 110 ASP A CA 1
ATOM 909 C C . ASP A 1 110 ? 29.725 5.627 -8.142 1.00 53.34 110 ASP A C 1
ATOM 911 O O . ASP A 1 110 ? 28.538 5.813 -7.880 1.00 53.34 110 ASP A O 1
ATOM 915 N N . GLU A 1 111 ? 30.301 5.820 -9.328 1.00 57.53 111 GLU A N 1
ATOM 916 C CA . GLU A 1 111 ? 29.791 5.610 -10.689 1.00 57.53 111 GLU A CA 1
ATOM 917 C C . GLU A 1 111 ? 28.508 6.353 -11.122 1.00 57.53 111 GLU A C 1
ATOM 919 O O . GLU A 1 111 ? 27.375 6.014 -10.782 1.00 57.53 111 GLU A O 1
ATOM 924 N N . GLU A 1 112 ? 28.712 7.354 -11.988 1.00 54.19 112 GLU A N 1
ATOM 925 C CA . GLU A 1 112 ? 27.687 7.833 -12.911 1.00 54.19 112 GLU A CA 1
ATOM 926 C C . GLU A 1 112 ? 27.288 6.700 -13.870 1.00 54.19 112 GLU A C 1
ATOM 928 O O . GLU A 1 112 ? 27.936 6.477 -14.893 1.00 54.19 112 GLU A O 1
ATOM 933 N N . ASP A 1 113 ? 26.202 5.998 -13.548 1.00 53.12 113 ASP A N 1
ATOM 934 C CA . ASP A 1 113 ? 25.435 5.255 -14.545 1.00 53.12 113 ASP A CA 1
ATOM 935 C C . ASP A 1 113 ? 24.646 6.267 -15.389 1.00 53.12 113 ASP A C 1
ATOM 937 O O . ASP A 1 113 ? 23.554 6.727 -15.039 1.00 53.12 113 ASP A O 1
ATOM 941 N N . ASP A 1 114 ? 25.266 6.630 -16.508 1.00 59.47 114 ASP A N 1
ATOM 942 C CA . ASP A 1 114 ? 24.678 7.277 -17.677 1.00 59.47 114 ASP A CA 1
ATOM 943 C C . ASP A 1 114 ? 23.618 6.356 -18.313 1.00 59.47 114 ASP A C 1
ATOM 945 O O . ASP A 1 114 ? 23.845 5.704 -19.332 1.00 59.47 114 ASP A O 1
ATOM 949 N N . ASP A 1 115 ? 22.445 6.268 -17.683 1.00 54.44 115 ASP A N 1
ATOM 950 C CA . ASP A 1 115 ? 21.225 5.803 -18.341 1.00 54.44 115 ASP A CA 1
ATOM 951 C C . ASP A 1 115 ? 20.544 7.021 -18.997 1.00 54.44 115 ASP A C 1
ATOM 953 O O . ASP A 1 115 ? 19.573 7.582 -18.473 1.00 54.44 115 ASP A O 1
ATOM 957 N N . GLU A 1 116 ? 21.038 7.430 -20.174 1.00 55.81 116 GLU A N 1
ATOM 958 C CA . GLU A 1 116 ? 20.243 8.156 -21.174 1.00 55.81 116 GLU A CA 1
ATOM 959 C C . GLU A 1 116 ? 19.059 7.271 -21.627 1.00 55.81 116 GLU A C 1
ATOM 961 O O . GLU A 1 116 ? 19.000 6.777 -22.756 1.00 55.81 116 GLU A O 1
ATOM 966 N N . ASP A 1 117 ? 18.060 7.088 -20.763 1.00 49.53 117 ASP A N 1
ATOM 967 C CA . ASP A 1 117 ? 16.714 6.699 -21.184 1.00 49.53 117 ASP A CA 1
ATOM 968 C C . ASP A 1 117 ? 16.052 7.944 -21.808 1.00 49.53 117 ASP A C 1
ATOM 970 O O . ASP A 1 117 ? 15.205 8.620 -21.218 1.00 49.53 117 ASP A O 1
ATOM 974 N N . GLN A 1 118 ? 16.469 8.259 -23.039 1.00 57.78 118 GLN A N 1
ATOM 975 C CA . GLN A 1 118 ? 15.678 9.054 -23.974 1.00 57.78 118 GLN A CA 1
ATOM 976 C C . GLN A 1 118 ? 14.313 8.379 -24.133 1.00 57.78 118 GLN A C 1
ATOM 978 O O . GLN A 1 118 ? 14.210 7.381 -24.836 1.00 57.78 118 GLN A O 1
ATOM 983 N N . GLU A 1 119 ? 13.284 8.910 -23.473 1.00 58.19 119 GLU A N 1
ATOM 984 C CA . GLU A 1 119 ? 11.899 9.007 -23.965 1.00 58.19 119 GLU A CA 1
ATOM 985 C C . GLU A 1 119 ? 11.020 9.712 -22.908 1.00 58.19 119 GLU A C 1
ATOM 987 O O . GLU A 1 119 ? 10.064 9.155 -22.368 1.00 58.19 119 GLU A O 1
ATOM 992 N N . GLU A 1 120 ? 11.347 10.974 -22.604 1.00 49.81 120 GLU A N 1
ATOM 993 C CA . GLU A 1 120 ? 10.397 11.900 -21.978 1.00 49.81 120 GLU A CA 1
ATOM 994 C C . GLU A 1 120 ? 9.497 12.530 -23.062 1.00 49.81 120 GLU A C 1
ATOM 996 O O . GLU A 1 120 ? 9.907 13.338 -23.893 1.00 49.81 120 GLU A O 1
ATOM 1001 N N . ASP A 1 121 ? 8.227 12.131 -23.011 1.00 52.94 121 ASP A N 1
ATOM 1002 C CA . ASP A 1 121 ? 7.101 13.068 -22.985 1.00 52.94 121 ASP A CA 1
ATOM 1003 C C . ASP A 1 121 ? 6.640 13.770 -24.274 1.00 52.94 121 ASP A C 1
ATOM 1005 O O . ASP A 1 121 ? 6.131 14.893 -24.240 1.00 52.94 121 ASP A O 1
ATOM 1009 N N . GLU A 1 122 ? 6.582 13.063 -25.408 1.00 48.75 122 GLU A N 1
ATOM 1010 C CA . GLU A 1 122 ? 5.744 13.540 -26.530 1.00 48.75 122 GLU A CA 1
ATOM 1011 C C . GLU A 1 122 ? 4.225 13.509 -26.227 1.00 48.75 122 GLU A C 1
ATOM 1013 O O . GLU A 1 122 ? 3.429 14.106 -26.957 1.00 48.75 122 GLU A O 1
ATOM 1018 N N . TYR A 1 123 ? 3.786 12.880 -25.129 1.00 55.03 123 TYR A N 1
ATOM 1019 C CA . TYR A 1 123 ? 2.359 12.776 -24.789 1.00 55.03 123 TYR A CA 1
ATOM 1020 C C . TYR A 1 123 ? 1.813 13.850 -23.829 1.00 55.03 123 TYR A C 1
ATOM 1022 O O . TYR A 1 123 ? 0.588 13.942 -23.701 1.00 55.03 123 TYR A O 1
ATOM 1030 N N . GLU A 1 124 ? 2.643 14.717 -23.233 1.00 51.28 124 GLU A N 1
ATOM 1031 C CA . GLU A 1 124 ? 2.150 15.866 -22.442 1.00 51.28 124 GLU A CA 1
ATOM 1032 C C . GLU A 1 124 ? 2.082 17.187 -23.232 1.00 51.28 124 GLU A C 1
ATOM 1034 O O . GLU A 1 124 ? 1.227 18.032 -22.946 1.00 51.28 124 GLU A O 1
ATOM 1039 N N . MET A 1 125 ? 2.847 17.352 -24.319 1.00 51.84 125 MET A N 1
ATOM 1040 C CA . MET A 1 125 ? 2.736 18.553 -25.169 1.00 51.84 125 MET A CA 1
ATOM 1041 C C . MET A 1 125 ? 1.420 18.646 -25.962 1.00 51.84 125 MET A C 1
ATOM 1043 O O . MET A 1 125 ? 1.031 19.733 -26.401 1.00 51.84 125 MET A O 1
ATOM 1047 N N . LEU A 1 126 ? 0.683 17.542 -26.125 1.00 52.94 126 LEU A N 1
ATOM 1048 C CA . LEU A 1 126 ? -0.604 17.555 -26.831 1.00 52.94 126 LEU A CA 1
ATOM 1049 C C . LEU A 1 126 ? -1.764 18.110 -25.988 1.00 52.94 126 LEU A C 1
ATOM 1051 O O . LEU A 1 126 ? -2.785 18.488 -26.563 1.00 52.94 126 LEU A O 1
ATOM 1055 N N . GLN A 1 127 ? -1.624 18.228 -24.662 1.00 52.84 127 GLN A N 1
ATOM 1056 C CA . GLN A 1 127 ? -2.682 18.816 -23.825 1.00 52.84 127 GLN A CA 1
ATOM 1057 C C . GLN A 1 127 ? -2.577 20.344 -23.700 1.00 52.84 127 GLN A C 1
ATOM 1059 O O . GLN A 1 127 ? -3.599 21.018 -23.567 1.00 52.84 127 GLN A O 1
ATOM 1064 N N . LEU A 1 128 ? -1.379 20.922 -23.836 1.00 49.22 128 LEU A N 1
ATOM 1065 C CA . LEU A 1 128 ? -1.170 22.373 -23.710 1.00 49.22 128 LEU A CA 1
ATOM 1066 C C . LEU A 1 128 ? -1.607 23.184 -24.943 1.00 49.22 128 LEU A C 1
ATOM 1068 O O . LEU A 1 128 ? -1.896 24.374 -24.822 1.00 49.22 128 LEU A O 1
ATOM 1072 N N . ASN A 1 129 ? -1.748 22.549 -26.110 1.00 51.66 129 ASN A N 1
ATOM 1073 C CA . ASN A 1 129 ? -2.238 23.215 -27.324 1.00 51.66 129 ASN A CA 1
ATOM 1074 C C . ASN A 1 129 ? -3.769 23.180 -27.480 1.00 51.66 129 ASN A C 1
ATOM 1076 O O . ASN A 1 129 ? -4.305 23.884 -28.332 1.00 51.66 129 ASN A O 1
ATOM 1080 N N . ALA A 1 130 ? -4.487 22.425 -26.641 1.00 54.62 130 ALA A N 1
ATOM 1081 C CA . ALA A 1 130 ? -5.953 22.395 -26.643 1.00 54.62 130 ALA A CA 1
ATOM 1082 C C . ALA A 1 130 ? -6.594 23.518 -25.798 1.00 54.62 130 ALA A C 1
ATOM 1084 O O . ALA A 1 130 ? -7.812 23.675 -25.810 1.00 54.62 130 ALA A O 1
ATOM 1085 N N . LEU A 1 131 ? -5.785 24.309 -25.083 1.00 54.56 131 LEU A N 1
ATOM 1086 C CA . LEU A 1 131 ? -6.232 25.389 -24.191 1.00 54.56 131 LEU A CA 1
ATOM 1087 C C . LEU A 1 131 ? -5.925 26.805 -24.711 1.00 54.56 131 LEU A C 1
ATOM 1089 O O . LEU A 1 131 ? -6.137 27.779 -23.995 1.00 54.56 131 LEU A O 1
ATOM 1093 N N . LYS A 1 132 ? -5.475 26.942 -25.965 1.00 56.31 132 LYS A N 1
ATOM 1094 C CA . LYS A 1 132 ? -5.428 28.232 -26.673 1.00 56.31 132 LYS A CA 1
ATOM 1095 C C . LYS A 1 132 ? -6.486 28.264 -27.777 1.00 56.31 132 LYS A C 1
ATOM 1097 O O . LYS A 1 132 ? -6.168 28.110 -28.954 1.00 56.31 132 LYS A O 1
ATOM 1102 N N . LEU A 1 133 ? -7.736 28.453 -27.360 1.00 49.22 133 LEU A N 1
ATOM 1103 C CA . LEU A 1 133 ? -8.839 28.957 -28.181 1.00 49.22 133 LEU A CA 1
ATOM 1104 C C . LEU A 1 133 ? -9.288 30.296 -27.598 1.00 49.22 133 LEU A C 1
ATOM 1106 O O . LEU A 1 133 ? -9.467 30.349 -26.361 1.00 49.22 133 LEU A O 1
#

Secondary structure (DSSP, 8-state):
-HHHHHHHT-TT--EEEEE-SSPPPHHHHHHHHHHTGGGB----SS---EEEEPTTSS-EEEEEE-SSEEEEEEEE---------------------------------------------TTTHHHHGGG--

Organism: Caenorhabditis remanei (NCBI:txid31234)

Foldseek 3Di:
DVVVVVLLVDQPFAKDKDFDPDFADPVVLVVVCVVQVVQFPDPDPDFTWGWDDRPPDPWTWTWTDDRTMIMIGHTDDDPDPPPDPDDDDDDDDDDDDDDDDDDDDDDDDDDDPPPPPPDPDPPPVVVVVVPPD